Protein AF-A0A8H5GXQ6-F1 (afdb_monomer_lite)

InterPro domains:
  IPR019410 Lysine methyltransferase [PF10294] (91-171)
  IPR019410 Lysine methyltransferase [PTHR14614] (73-169)
  IPR029063 S-adenosyl-L-methionine-dependent methyltransferase superfamily [G3DSA:3.40.50.150] (66-178)
  IPR029063 S-adenosyl-L-methionine-dependent methyltransferase superfamily [SSF53335] (116-169)

Structure (mmCIF, N/CA/C/O backbone):
data_AF-A0A8H5GXQ6-F1
#
_entry.id   AF-A0A8H5GXQ6-F1
#
loop_
_atom_site.group_PDB
_atom_site.id
_atom_site.type_symbol
_atom_site.label_atom_id
_atom_site.label_alt_id
_atom_site.label_comp_id
_atom_site.label_asym_id
_atom_site.label_entity_id
_atom_site.label_seq_id
_atom_site.pdbx_PDB_ins_code
_atom_site.Cartn_x
_atom_site.Cartn_y
_atom_site.Cartn_z
_atom_site.occupancy
_atom_site.B_iso_or_equiv
_atom_site.auth_seq_id
_atom_site.auth_comp_id
_atom_site.auth_asym_id
_atom_site.auth_atom_id
_atom_site.pdbx_PDB_model_num
ATOM 1 N N . MET A 1 1 ? -5.959 -37.246 -0.905 1.00 31.34 1 MET A N 1
ATOM 2 C CA . MET A 1 1 ? -4.756 -37.151 -0.049 1.00 31.34 1 MET A CA 1
ATOM 3 C C . MET A 1 1 ? -5.018 -36.083 1.000 1.00 31.34 1 MET A C 1
ATOM 5 O O . MET A 1 1 ? -5.703 -35.120 0.690 1.00 31.34 1 MET A O 1
ATOM 9 N N . LEU A 1 2 ? -4.608 -36.344 2.239 1.00 25.36 2 LEU A N 1
ATOM 10 C CA . LEU A 1 2 ? -5.065 -35.686 3.468 1.00 25.36 2 LEU A CA 1
ATOM 11 C C . LEU A 1 2 ? -4.812 -34.169 3.516 1.00 25.36 2 LEU A C 1
ATOM 13 O O . LEU A 1 2 ? -3.706 -33.710 3.259 1.00 25.36 2 LEU A O 1
ATOM 17 N N . ASN A 1 3 ? -5.850 -33.433 3.920 1.00 24.78 3 ASN A N 1
ATOM 18 C CA . ASN A 1 3 ? -5.818 -32.018 4.275 1.00 24.78 3 ASN A CA 1
ATOM 19 C C . ASN A 1 3 ? -5.287 -31.899 5.717 1.00 24.78 3 ASN A C 1
ATOM 21 O O . ASN A 1 3 ? -5.980 -32.276 6.664 1.00 24.78 3 ASN A O 1
ATOM 25 N N . THR A 1 4 ? -4.058 -31.422 5.909 1.00 26.41 4 THR A N 1
ATOM 26 C CA . THR A 1 4 ? -3.521 -31.124 7.245 1.00 26.41 4 THR A CA 1
ATOM 27 C C . THR A 1 4 ? -3.904 -29.704 7.643 1.00 26.41 4 THR A C 1
ATOM 29 O O . THR A 1 4 ? -3.179 -28.753 7.362 1.00 26.41 4 THR A O 1
ATOM 32 N N . TYR A 1 5 ? -5.040 -29.562 8.324 1.00 29.48 5 TYR A N 1
ATOM 33 C CA . TYR A 1 5 ? -5.317 -28.373 9.125 1.00 29.48 5 TYR A CA 1
ATOM 34 C C . TYR A 1 5 ? -4.339 -28.350 10.303 1.00 29.48 5 TYR A C 1
ATOM 36 O O . TYR A 1 5 ? -4.354 -29.239 11.158 1.00 29.48 5 TYR A O 1
ATOM 44 N N . ALA A 1 6 ? -3.454 -27.355 10.330 1.00 34.50 6 ALA A N 1
ATOM 45 C CA . ALA A 1 6 ? -2.566 -27.127 11.458 1.00 34.50 6 ALA A CA 1
ATOM 46 C C . ALA A 1 6 ? -3.402 -26.811 12.710 1.00 34.50 6 ALA A C 1
ATOM 48 O O . ALA A 1 6 ? -4.236 -25.908 12.719 1.00 34.50 6 ALA A O 1
ATOM 49 N N . ASN A 1 7 ? -3.188 -27.597 13.764 1.00 31.22 7 ASN A N 1
ATOM 50 C CA . ASN A 1 7 ? -3.925 -27.522 15.017 1.00 31.22 7 ASN A CA 1
ATOM 51 C C . ASN A 1 7 ? -3.572 -26.211 15.770 1.00 31.22 7 ASN A C 1
ATOM 53 O O . ASN A 1 7 ? -2.404 -26.034 16.142 1.00 31.22 7 ASN A O 1
ATOM 57 N N . PRO A 1 8 ? -4.540 -25.308 16.037 1.00 36.06 8 PRO A N 1
ATOM 58 C CA . PRO A 1 8 ? -4.299 -23.973 16.609 1.00 36.06 8 PRO A CA 1
ATOM 59 C C . PRO A 1 8 ? -3.791 -23.978 18.066 1.00 36.06 8 PRO A C 1
ATOM 61 O O . PRO A 1 8 ? -3.513 -22.921 18.635 1.00 36.06 8 PRO A O 1
ATOM 64 N N . GLY A 1 9 ? -3.651 -25.158 18.681 1.00 30.34 9 GLY A N 1
ATOM 65 C CA . GLY A 1 9 ? -3.119 -25.347 20.032 1.00 30.34 9 GLY A CA 1
ATOM 66 C C . GLY A 1 9 ? -1.633 -25.713 20.123 1.00 30.34 9 GLY A C 1
ATOM 67 O O . GLY A 1 9 ? -1.132 -25.865 21.236 1.00 30.34 9 GLY A O 1
ATOM 68 N N . SER A 1 10 ? -0.911 -25.879 19.007 1.00 40.84 10 SER A N 1
ATOM 69 C CA . SER A 1 10 ? 0.498 -26.303 19.064 1.00 40.84 10 SER A CA 1
ATOM 70 C C . SER A 1 10 ? 1.415 -25.206 19.633 1.00 40.84 10 SER A C 1
ATOM 72 O O . SER A 1 10 ? 1.209 -24.015 19.382 1.00 40.84 10 SER A O 1
ATOM 74 N N . ALA A 1 11 ? 2.457 -25.598 20.377 1.00 37.41 11 ALA A N 1
ATOM 75 C CA . ALA A 1 11 ? 3.455 -24.685 20.953 1.00 37.41 11 ALA A CA 1
ATOM 76 C C . ALA A 1 11 ? 4.086 -23.743 19.902 1.00 37.41 11 ALA A C 1
ATOM 78 O O . ALA A 1 11 ? 4.370 -22.582 20.201 1.00 37.41 11 ALA A O 1
ATOM 79 N N . ASN A 1 12 ? 4.181 -24.200 18.649 1.00 36.03 12 ASN A N 1
ATOM 80 C CA . ASN A 1 12 ? 4.655 -23.419 17.504 1.00 36.03 12 ASN A CA 1
ATOM 81 C C . ASN A 1 12 ? 3.728 -22.240 17.159 1.00 36.03 12 ASN A C 1
ATOM 83 O O . ASN A 1 12 ? 4.205 -21.168 16.805 1.00 36.03 12 ASN A O 1
ATOM 87 N N . THR A 1 13 ? 2.413 -22.390 17.344 1.00 36.16 13 THR A N 1
ATOM 88 C CA . THR A 1 13 ? 1.420 -21.325 17.095 1.00 36.16 13 THR A CA 1
ATOM 89 C C . THR A 1 13 ? 1.512 -20.216 18.147 1.00 36.16 13 THR A C 1
ATOM 91 O O . THR A 1 13 ? 1.302 -19.043 17.849 1.00 36.16 13 THR A O 1
ATOM 94 N N . ARG A 1 14 ? 1.864 -20.564 19.393 1.00 32.81 14 ARG A N 1
ATOM 95 C CA . ARG A 1 14 ? 2.058 -19.590 20.481 1.00 32.81 14 ARG A CA 1
ATOM 96 C C . ARG A 1 14 ? 3.373 -18.824 20.338 1.00 32.81 14 ARG A C 1
ATOM 98 O O . ARG A 1 14 ? 3.378 -17.614 20.538 1.00 32.81 14 ARG A O 1
ATOM 105 N N . LEU A 1 15 ? 4.448 -19.505 19.936 1.00 33.00 15 LEU A N 1
ATOM 106 C CA . LEU A 1 15 ? 5.732 -18.881 19.596 1.00 33.00 15 LEU A CA 1
ATOM 107 C C . LEU A 1 15 ? 5.608 -17.957 18.380 1.00 33.00 15 LEU A C 1
ATOM 109 O O . LEU A 1 15 ? 6.065 -16.820 18.449 1.00 33.00 15 LEU A O 1
ATOM 113 N N . ALA A 1 16 ? 4.907 -18.389 17.327 1.00 35.50 16 ALA A N 1
ATOM 114 C CA . ALA A 1 16 ? 4.616 -17.554 16.164 1.00 35.50 16 ALA A CA 1
ATOM 115 C C . ALA A 1 16 ? 3.805 -16.303 16.542 1.00 35.50 16 ALA A C 1
ATOM 117 O O . ALA A 1 16 ? 4.152 -15.213 16.107 1.00 35.50 16 ALA A O 1
ATOM 118 N N . ARG A 1 17 ? 2.795 -16.423 17.419 1.00 33.38 17 ARG A N 1
ATOM 119 C CA . ARG A 1 17 ? 2.005 -15.280 17.923 1.00 33.38 17 ARG A CA 1
ATOM 120 C C . ARG A 1 17 ? 2.803 -14.322 18.816 1.00 33.38 17 ARG A C 1
ATOM 122 O O . ARG A 1 17 ? 2.596 -13.114 18.751 1.00 33.38 17 ARG A O 1
ATOM 129 N N . ALA A 1 18 ? 3.707 -14.833 19.651 1.00 36.59 18 ALA A N 1
ATOM 130 C CA . ALA A 1 18 ? 4.577 -13.995 20.477 1.00 36.59 18 ALA A CA 1
ATOM 131 C C . ALA A 1 18 ? 5.620 -13.248 19.624 1.00 36.59 18 ALA A C 1
ATOM 133 O O . ALA A 1 18 ? 5.825 -12.049 19.812 1.00 36.59 18 ALA A O 1
ATOM 134 N N . HIS A 1 19 ? 6.210 -13.928 18.634 1.00 36.72 19 HIS A N 1
ATOM 135 C CA . HIS A 1 19 ? 7.095 -13.310 17.643 1.00 36.72 19 HIS A CA 1
ATOM 136 C C . HIS A 1 19 ? 6.362 -12.283 16.780 1.00 36.72 19 HIS A C 1
ATOM 138 O O . HIS A 1 19 ? 6.873 -11.188 16.578 1.00 36.72 19 HIS A O 1
ATOM 144 N N . ALA A 1 20 ? 5.152 -12.605 16.328 1.00 39.12 20 ALA A N 1
ATOM 145 C CA . ALA A 1 20 ? 4.281 -11.716 15.576 1.00 39.12 20 ALA A CA 1
ATOM 146 C C . ALA A 1 20 ? 3.980 -10.413 16.313 1.00 39.12 20 ALA A C 1
ATOM 148 O O . ALA A 1 20 ? 4.132 -9.349 15.732 1.00 39.12 20 ALA A O 1
ATOM 149 N N . ARG A 1 21 ? 3.625 -10.468 17.604 1.00 48.44 21 ARG A N 1
ATOM 150 C CA . ARG A 1 21 ? 3.410 -9.257 18.415 1.00 48.44 21 ARG A CA 1
ATOM 151 C C . ARG A 1 21 ? 4.681 -8.417 18.554 1.00 48.44 21 ARG A C 1
ATOM 153 O O . ARG A 1 21 ? 4.612 -7.195 18.495 1.00 48.44 21 ARG A O 1
ATOM 160 N N . SER A 1 22 ? 5.842 -9.063 18.686 1.00 55.28 22 SER A N 1
ATOM 161 C CA . SER A 1 22 ? 7.134 -8.365 18.675 1.00 55.28 22 SER A CA 1
ATOM 162 C C . SER A 1 22 ? 7.501 -7.796 17.299 1.00 55.28 22 SER A C 1
ATOM 164 O O . SER A 1 22 ? 8.247 -6.822 17.244 1.00 55.28 22 SER A O 1
ATOM 166 N N . LEU A 1 23 ? 7.040 -8.410 16.208 1.00 52.91 23 LEU A N 1
ATOM 167 C CA . LEU A 1 23 ? 7.237 -7.946 14.834 1.00 52.91 23 LEU A CA 1
ATOM 168 C C . LEU A 1 23 ? 6.290 -6.789 14.508 1.00 52.91 23 LEU A C 1
ATOM 170 O O . LEU A 1 23 ? 6.756 -5.772 14.023 1.00 52.91 23 LEU A O 1
ATOM 174 N N . LEU A 1 24 ? 5.006 -6.883 14.859 1.00 58.47 24 LEU A N 1
ATOM 175 C CA . LEU A 1 24 ? 4.015 -5.808 14.729 1.00 58.47 24 LEU A CA 1
ATOM 176 C C . LEU A 1 24 ? 4.483 -4.526 15.423 1.00 58.47 24 LEU A C 1
ATOM 178 O O . LEU A 1 24 ? 4.446 -3.469 14.807 1.00 58.47 24 LEU A O 1
ATOM 182 N N . GLY A 1 25 ? 5.038 -4.625 16.637 1.00 57.84 25 GLY A N 1
ATOM 183 C CA . GLY A 1 25 ? 5.628 -3.472 17.329 1.00 57.84 25 GLY A CA 1
ATOM 184 C C . GLY A 1 25 ? 6.874 -2.873 16.656 1.00 57.84 25 GLY A C 1
ATOM 185 O O . GLY A 1 25 ? 7.289 -1.782 17.025 1.00 57.84 25 GLY A O 1
ATOM 186 N N . ARG A 1 26 ? 7.487 -3.568 15.687 1.00 64.56 26 ARG A N 1
ATOM 187 C CA . ARG A 1 26 ? 8.573 -3.037 14.839 1.00 64.56 26 ARG A CA 1
ATOM 188 C C . ARG A 1 26 ? 8.081 -2.552 13.476 1.00 64.56 26 ARG A C 1
ATOM 190 O O . ARG A 1 26 ? 8.764 -1.752 12.851 1.00 64.56 26 ARG A O 1
ATOM 197 N N . LEU A 1 27 ? 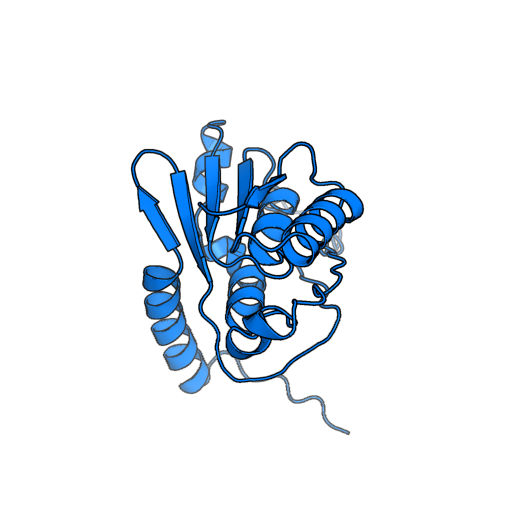6.950 -3.074 13.006 1.00 69.31 27 LEU A N 1
ATOM 198 C CA . LEU A 1 27 ? 6.363 -2.733 11.714 1.00 69.31 27 LEU A CA 1
ATOM 199 C C . LEU A 1 27 ? 5.404 -1.551 11.823 1.00 69.31 27 LEU A C 1
ATOM 201 O O . LEU A 1 27 ? 5.161 -0.916 10.811 1.00 69.31 27 LEU A O 1
ATOM 205 N N . VAL A 1 28 ? 4.847 -1.255 13.000 1.00 74.94 28 VAL A N 1
ATOM 206 C CA . VAL A 1 28 ? 3.834 -0.208 13.164 1.00 74.94 28 VAL A CA 1
ATOM 207 C C . VAL A 1 28 ? 4.181 0.713 14.325 1.00 74.94 28 VAL A C 1
ATOM 209 O O . VAL A 1 28 ? 4.417 0.265 15.444 1.00 74.94 28 VAL A O 1
ATOM 212 N N . GLU A 1 29 ? 4.172 2.013 14.053 1.00 79.50 29 GLU A N 1
ATOM 213 C CA . GLU A 1 29 ? 4.414 3.079 15.022 1.00 79.50 29 GLU A CA 1
ATOM 214 C C . GLU A 1 29 ? 3.277 4.107 14.949 1.00 79.50 29 GLU A C 1
ATOM 216 O O . GLU A 1 29 ? 2.879 4.517 13.863 1.00 79.50 29 GLU A O 1
ATOM 221 N N . TYR A 1 30 ? 2.756 4.552 16.094 1.00 73.56 30 TYR A N 1
ATOM 222 C CA . TYR A 1 30 ? 1.820 5.676 16.157 1.00 73.56 30 TYR A CA 1
ATOM 223 C C . TYR A 1 30 ? 2.547 6.916 16.679 1.00 73.56 30 TYR A C 1
ATOM 225 O O . TYR A 1 30 ? 3.033 6.921 17.811 1.00 73.56 30 TYR A O 1
ATOM 233 N N . GLN A 1 31 ? 2.607 7.970 15.867 1.00 70.12 31 GLN A N 1
ATOM 234 C CA . GLN A 1 31 ? 3.272 9.226 16.213 1.00 70.12 31 GLN A CA 1
ATOM 235 C C . GLN A 1 31 ? 2.457 10.402 15.660 1.00 70.12 31 GLN A C 1
ATOM 237 O O . GLN A 1 31 ? 2.007 10.361 14.523 1.00 70.12 31 GLN A O 1
ATOM 242 N N . GLU A 1 32 ? 2.246 11.452 16.465 1.00 68.94 32 GLU A N 1
ATOM 243 C CA . GLU A 1 32 ? 1.676 12.743 16.016 1.00 68.94 32 GLU A CA 1
ATOM 244 C C . GLU A 1 32 ? 0.361 12.648 15.201 1.00 68.94 32 GLU A C 1
ATOM 246 O O . GLU A 1 32 ? 0.100 13.428 14.280 1.00 68.94 32 GLU A O 1
ATOM 251 N N . GLY A 1 33 ? -0.510 11.695 15.550 1.00 68.56 33 GLY A N 1
ATOM 252 C CA . GLY A 1 33 ? -1.810 11.538 14.890 1.00 68.56 33 GLY A CA 1
ATOM 253 C C . GLY A 1 33 ? -1.737 10.879 13.510 1.00 68.56 33 GLY A C 1
ATOM 254 O O . GLY A 1 33 ? -2.554 11.195 12.637 1.00 68.56 33 GLY A O 1
ATOM 255 N N . TYR A 1 34 ? -0.748 10.013 13.285 1.00 70.19 34 TYR A N 1
ATOM 256 C CA . TYR A 1 34 ? -0.712 9.075 12.166 1.00 70.19 34 TYR A CA 1
ATOM 257 C C . TYR A 1 34 ? -0.076 7.737 12.572 1.00 70.19 34 TYR A C 1
ATOM 259 O O . TYR A 1 34 ? 0.769 7.665 13.466 1.00 70.19 34 TYR A O 1
ATOM 267 N N . PHE A 1 35 ? -0.481 6.677 11.875 1.00 80.31 35 PHE A N 1
ATOM 268 C CA . PHE A 1 35 ? 0.164 5.367 11.917 1.00 80.31 35 PHE A CA 1
ATOM 269 C C . PHE A 1 35 ? 1.228 5.300 10.825 1.00 80.31 35 PHE A C 1
ATOM 271 O O . PHE A 1 35 ? 0.927 5.534 9.656 1.00 80.31 35 PHE A O 1
ATOM 278 N N . ARG A 1 36 ? 2.464 4.968 11.189 1.00 82.62 36 ARG A N 1
ATOM 279 C CA . ARG A 1 36 ? 3.528 4.597 10.257 1.00 82.62 36 ARG A CA 1
ATOM 280 C C . ARG A 1 36 ? 3.626 3.089 10.192 1.00 82.62 36 ARG A C 1
ATOM 282 O O . ARG A 1 36 ? 3.715 2.439 11.229 1.00 82.62 36 ARG A O 1
ATOM 289 N N . ILE A 1 37 ? 3.641 2.557 8.982 1.00 83.12 37 ILE A N 1
ATOM 290 C CA . ILE A 1 37 ? 3.881 1.151 8.699 1.00 83.12 37 ILE A CA 1
ATOM 291 C C . ILE A 1 37 ? 5.226 1.053 7.984 1.00 83.12 37 ILE A C 1
ATOM 293 O O . ILE A 1 37 ? 5.412 1.659 6.933 1.00 83.12 37 ILE A O 1
ATOM 297 N N . PHE A 1 38 ? 6.156 0.293 8.547 1.00 78.31 38 PHE A N 1
ATOM 298 C CA . PHE A 1 38 ? 7.450 -0.019 7.961 1.00 78.31 38 PHE A CA 1
ATOM 299 C C . PHE A 1 38 ? 7.408 -1.433 7.407 1.00 78.31 38 PHE A C 1
ATOM 301 O O . PHE A 1 38 ? 7.229 -2.390 8.158 1.00 78.31 38 PHE A O 1
ATOM 308 N N . ILE A 1 39 ? 7.612 -1.579 6.105 1.00 76.50 39 ILE A N 1
ATOM 309 C CA . ILE A 1 39 ? 7.729 -2.881 5.462 1.00 76.50 39 ILE A CA 1
ATOM 310 C C . ILE A 1 39 ? 9.217 -3.175 5.246 1.00 76.50 39 ILE A C 1
ATOM 312 O O . ILE A 1 39 ? 9.942 -2.391 4.642 1.00 76.50 39 ILE A O 1
ATOM 316 N N . MET A 1 40 ? 9.699 -4.294 5.801 1.00 61.31 40 MET A N 1
ATOM 317 C CA . MET A 1 40 ? 11.086 -4.755 5.643 1.00 61.31 40 MET A CA 1
ATOM 318 C C . MET A 1 40 ? 11.151 -6.070 4.870 1.00 61.31 40 MET A C 1
ATOM 320 O O . MET A 1 40 ? 10.319 -6.963 5.074 1.00 61.31 40 MET A O 1
ATOM 324 N N . GLY A 1 41 ? 12.145 -6.170 3.985 1.00 53.69 41 GLY A N 1
ATOM 325 C CA . GLY A 1 41 ? 12.291 -7.256 3.025 1.00 53.69 41 GLY A CA 1
ATOM 326 C C . GLY A 1 41 ? 12.768 -8.501 3.735 1.00 53.69 41 GLY A C 1
ATOM 327 O O . GLY A 1 41 ? 13.860 -8.525 4.297 1.00 53.69 41 GLY A O 1
ATOM 328 N N . TRP A 1 42 ? 11.938 -9.539 3.726 1.00 45.09 42 TRP A N 1
ATOM 329 C CA . TRP A 1 42 ? 12.356 -10.878 4.115 1.00 45.09 42 TRP A CA 1
ATOM 330 C C . TRP A 1 42 ? 12.693 -11.651 2.839 1.00 45.09 42 TRP A C 1
ATOM 332 O O . TRP A 1 42 ? 11.839 -11.770 1.963 1.00 45.09 42 TRP A O 1
ATOM 342 N N . ASN A 1 43 ? 13.912 -12.189 2.74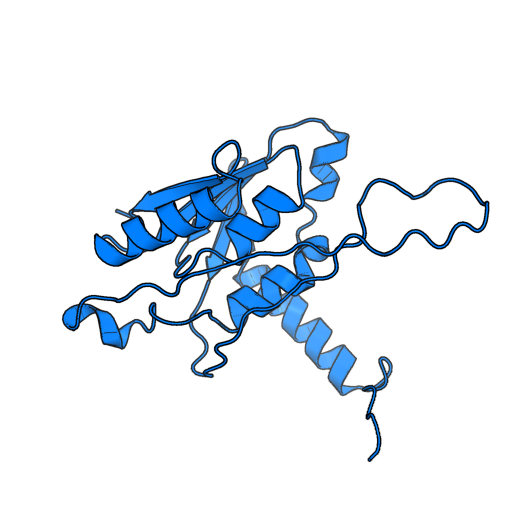0 1.00 40.88 43 ASN A N 1
ATOM 343 C CA . ASN A 1 43 ? 14.410 -12.949 1.581 1.00 40.88 43 ASN A CA 1
ATOM 344 C C . ASN A 1 43 ? 13.731 -14.329 1.448 1.00 40.88 43 ASN A C 1
ATOM 346 O O . ASN A 1 43 ? 14.365 -15.371 1.609 1.00 40.88 43 ASN A O 1
ATOM 350 N N . GLY A 1 44 ? 12.428 -14.350 1.178 1.00 36.00 44 GLY A N 1
ATOM 351 C CA . GLY A 1 44 ? 11.659 -15.547 0.856 1.00 36.00 44 GLY A CA 1
ATOM 352 C C . GLY A 1 44 ? 10.649 -15.222 -0.237 1.00 36.00 44 GLY A C 1
ATOM 353 O O . GLY A 1 44 ? 9.699 -14.486 0.009 1.00 36.00 44 GLY A O 1
ATOM 354 N N . GLN A 1 45 ? 10.868 -15.744 -1.446 1.00 31.92 45 GLN A N 1
ATOM 355 C CA . GLN A 1 45 ? 9.967 -15.545 -2.582 1.00 31.92 45 GLN A CA 1
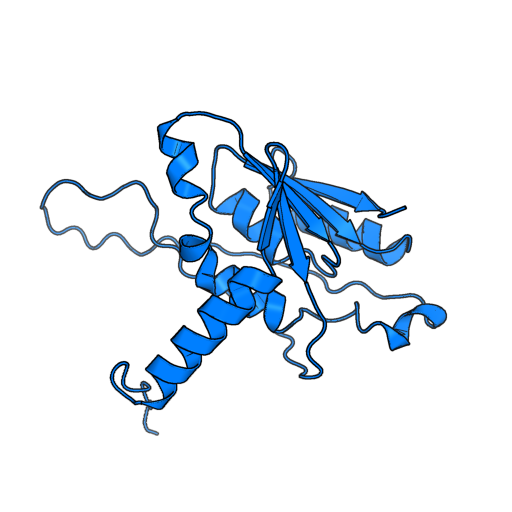ATOM 356 C C . GLN A 1 45 ? 8.621 -16.234 -2.345 1.00 31.92 45 GLN A C 1
ATOM 358 O O . GLN A 1 45 ? 8.587 -17.454 -2.194 1.00 31.92 45 GLN A O 1
ATOM 363 N N . ILE A 1 46 ? 7.517 -15.482 -2.405 1.00 37.69 46 ILE A N 1
ATOM 364 C CA . ILE A 1 46 ? 6.178 -16.023 -2.681 1.00 37.69 46 ILE A CA 1
ATOM 365 C C . ILE A 1 46 ? 5.415 -15.004 -3.533 1.00 37.69 46 ILE A C 1
ATOM 367 O O . ILE A 1 46 ? 4.863 -14.033 -3.020 1.00 37.69 46 ILE A O 1
ATOM 371 N N . GLY A 1 47 ? 5.363 -15.245 -4.843 1.00 35.56 47 GLY A N 1
ATOM 372 C CA . GLY A 1 47 ? 4.420 -14.585 -5.737 1.00 35.56 47 GLY A CA 1
ATOM 373 C C . GLY A 1 47 ? 3.149 -15.418 -5.860 1.00 35.56 47 GLY A C 1
ATOM 374 O O . GLY A 1 47 ? 3.224 -16.552 -6.316 1.00 35.56 47 GLY A O 1
ATOM 375 N N . THR A 1 48 ? 1.998 -14.854 -5.481 1.00 34.47 48 THR A N 1
ATOM 376 C CA . THR A 1 48 ? 0.669 -15.178 -6.035 1.00 34.47 48 THR A CA 1
ATOM 377 C C . THR A 1 48 ? -0.398 -14.218 -5.508 1.00 34.47 48 THR A C 1
ATOM 379 O O . THR A 1 48 ? -0.275 -13.642 -4.433 1.00 34.47 48 THR A O 1
ATOM 382 N N . ARG A 1 49 ? -1.471 -14.073 -6.293 1.00 41.09 49 ARG A N 1
ATOM 383 C CA . ARG A 1 49 ? -2.719 -13.371 -5.971 1.00 41.09 49 ARG A CA 1
ATOM 384 C C . ARG A 1 49 ? -3.394 -14.001 -4.744 1.00 41.09 49 ARG A C 1
ATOM 386 O O . ARG A 1 49 ? -3.944 -15.095 -4.858 1.00 41.09 49 ARG A O 1
ATOM 393 N N . THR A 1 50 ? -3.413 -13.291 -3.621 1.00 43.94 50 THR A N 1
ATOM 394 C CA . THR A 1 50 ? -4.037 -13.752 -2.370 1.00 43.94 50 THR A CA 1
ATOM 395 C C . THR A 1 50 ? -5.375 -13.041 -2.144 1.00 43.94 50 THR A C 1
ATOM 397 O O . THR A 1 50 ? -5.491 -11.830 -2.323 1.00 43.94 50 THR A O 1
ATOM 400 N N . ILE A 1 51 ? -6.415 -13.813 -1.819 1.00 47.38 51 ILE A N 1
ATOM 401 C CA . ILE A 1 51 ? -7.733 -13.314 -1.404 1.00 47.38 51 ILE A CA 1
ATOM 402 C C . ILE A 1 51 ? -7.762 -13.389 0.120 1.00 47.38 51 ILE A C 1
ATOM 404 O O . ILE A 1 51 ? -7.520 -14.463 0.669 1.00 47.38 51 ILE A O 1
ATOM 408 N N . TYR A 1 52 ? -8.071 -12.276 0.781 1.00 49.38 52 TYR A N 1
ATOM 409 C CA . TYR A 1 52 ? -8.003 -12.167 2.234 1.00 49.38 52 TYR A CA 1
ATOM 410 C C . TYR A 1 52 ? -9.418 -12.214 2.835 1.00 49.38 52 TYR A C 1
ATOM 412 O O . TYR A 1 52 ? -10.271 -11.410 2.443 1.00 49.38 52 TYR A O 1
ATOM 420 N N . PRO A 1 53 ? -9.723 -13.154 3.749 1.00 40.09 53 PRO A N 1
ATOM 421 C CA . PRO A 1 53 ? -10.943 -13.077 4.546 1.00 40.09 53 PRO A CA 1
ATOM 422 C C . PRO A 1 53 ? -10.873 -11.853 5.455 1.00 40.09 53 PRO A C 1
ATOM 424 O O . PRO A 1 53 ? -9.879 -11.664 6.147 1.00 40.09 53 PRO A O 1
ATOM 427 N N . VAL A 1 54 ? -11.930 -11.045 5.475 1.00 48.12 54 VAL A N 1
ATOM 428 C CA . VAL A 1 54 ? -12.123 -10.048 6.527 1.00 48.12 54 VAL A CA 1
ATOM 429 C C . VAL A 1 54 ? -13.485 -10.299 7.141 1.00 48.12 54 VAL A C 1
ATOM 431 O O . VAL A 1 54 ? -14.496 -10.343 6.443 1.00 48.12 54 VAL A O 1
ATOM 434 N N . ASP A 1 55 ? -13.504 -10.479 8.454 1.00 46.16 55 ASP A N 1
ATOM 435 C CA . ASP A 1 55 ? -14.746 -10.402 9.202 1.00 46.16 55 ASP A CA 1
ATOM 436 C C . ASP A 1 55 ? -15.134 -8.919 9.253 1.00 46.16 55 ASP A C 1
ATOM 438 O O . ASP A 1 55 ? -14.404 -8.099 9.810 1.00 46.16 55 ASP A O 1
ATOM 442 N N . SER A 1 56 ? -16.245 -8.550 8.611 1.00 41.34 56 SER A N 1
ATOM 443 C CA . SER A 1 56 ? -16.748 -7.174 8.632 1.00 41.34 56 SER A CA 1
ATOM 444 C C . SER A 1 56 ? -16.920 -6.693 10.088 1.00 41.34 56 SER A C 1
ATOM 446 O O . SER A 1 56 ? -17.617 -7.363 10.855 1.00 41.34 56 SER A O 1
ATOM 448 N N . PRO A 1 57 ? -16.348 -5.537 10.488 1.00 44.72 57 PRO A N 1
ATOM 449 C CA . PRO A 1 57 ? -16.428 -5.046 11.870 1.00 44.72 57 PRO A CA 1
ATOM 450 C C . PRO A 1 57 ? -17.842 -4.687 12.366 1.00 44.72 57 PRO A C 1
ATOM 452 O O . PRO A 1 57 ? -18.010 -4.352 13.536 1.00 44.72 57 PRO A O 1
ATOM 455 N N . SER A 1 58 ? -18.874 -4.750 11.519 1.00 44.06 58 SER A N 1
ATOM 456 C CA . SER A 1 58 ? -20.196 -4.184 11.814 1.00 44.06 58 SER A CA 1
ATOM 457 C C . SER A 1 58 ? -21.228 -5.136 12.437 1.00 44.06 58 SER A C 1
ATOM 459 O O . SER A 1 58 ? -22.233 -4.649 12.949 1.00 44.06 58 SER A O 1
ATOM 461 N N . ASP A 1 59 ? -21.008 -6.455 12.486 1.00 41.56 59 ASP A N 1
ATOM 462 C CA . ASP A 1 59 ? -22.087 -7.405 12.829 1.00 41.56 59 ASP A CA 1
ATOM 463 C C . ASP A 1 59 ? -21.863 -8.158 14.148 1.00 41.56 59 ASP A C 1
ATOM 465 O O . ASP A 1 59 ? -21.760 -9.386 14.196 1.00 41.56 59 ASP A O 1
ATOM 469 N N . LYS A 1 60 ? -21.835 -7.434 15.271 1.00 42.22 60 LYS A N 1
ATOM 470 C CA . LYS A 1 60 ? -21.922 -8.060 16.603 1.00 42.22 60 LYS A CA 1
ATOM 471 C C . LYS A 1 60 ? -23.068 -7.533 17.457 1.00 42.22 60 LYS A C 1
ATOM 473 O O . LYS A 1 60 ? -22.809 -7.128 18.577 1.00 42.22 60 LYS A O 1
ATOM 478 N N . VAL A 1 61 ? -24.324 -7.646 17.002 1.00 42.62 61 VAL A N 1
AT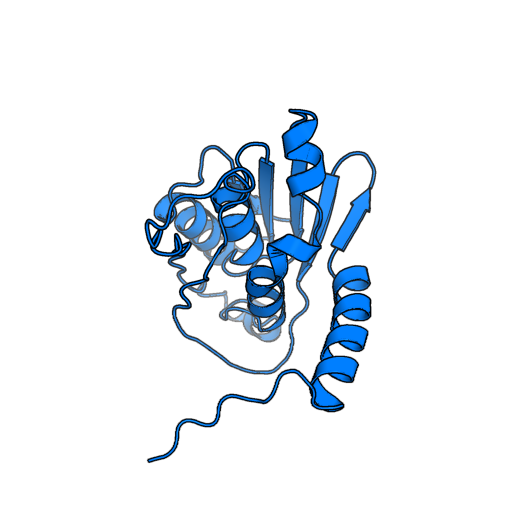OM 479 C CA . VAL A 1 61 ? -25.493 -7.867 17.889 1.00 42.62 61 VAL A CA 1
ATOM 480 C C . VAL A 1 61 ? -26.629 -8.618 17.150 1.00 42.62 61 VAL A C 1
ATOM 482 O O . VAL A 1 61 ? -27.126 -8.160 16.133 1.00 42.62 61 VAL A O 1
ATOM 485 N N . GLN A 1 62 ? -27.074 -9.723 17.775 1.00 38.31 62 GLN A N 1
ATOM 486 C CA . GLN A 1 62 ? -28.360 -10.456 17.666 1.00 38.31 62 GLN A CA 1
ATOM 487 C C . GLN A 1 62 ? -28.630 -11.477 16.534 1.00 38.31 62 GLN A C 1
ATOM 489 O O . GLN A 1 62 ? -29.233 -11.201 15.506 1.00 38.31 62 GLN A O 1
ATOM 494 N N . SER A 1 63 ? -28.341 -12.743 16.872 1.00 52.56 63 SER A N 1
ATOM 495 C CA . SER A 1 63 ? -29.262 -13.899 16.844 1.00 52.56 63 SER A CA 1
ATOM 496 C C . SER A 1 63 ? -30.427 -13.878 15.835 1.00 52.56 63 SER A C 1
ATOM 498 O O . SER A 1 63 ? -31.585 -13.705 16.208 1.00 52.56 63 SER A O 1
ATOM 500 N N . SER A 1 64 ? -30.144 -14.250 14.589 1.00 44.03 64 SER A N 1
ATOM 501 C CA . SER A 1 64 ? -30.911 -15.274 13.866 1.00 44.03 64 SER A CA 1
ATOM 502 C C . SER A 1 64 ? -30.021 -15.854 12.764 1.00 44.03 64 SER A C 1
ATOM 504 O O . SER A 1 64 ? -29.288 -15.135 12.093 1.00 44.03 64 SER A O 1
ATOM 506 N N . SER A 1 65 ? -30.003 -17.181 12.657 1.00 52.25 65 SER A N 1
ATOM 507 C CA . SER A 1 65 ? -29.116 -17.967 11.795 1.00 52.25 65 SER A CA 1
ATOM 508 C C . SER A 1 65 ? -29.393 -17.722 10.303 1.00 52.25 65 SER A C 1
ATOM 510 O O . SER A 1 65 ? -30.044 -18.530 9.642 1.00 52.25 65 SER A O 1
ATOM 512 N N . SER A 1 66 ? -28.867 -16.630 9.755 1.00 44.59 66 SER A N 1
ATOM 513 C CA . SER A 1 66 ? -28.494 -16.566 8.344 1.00 44.59 66 SER A CA 1
ATOM 514 C C . SER A 1 66 ? -26.979 -16.717 8.288 1.00 44.59 66 SER A C 1
ATOM 516 O O . SER A 1 66 ? -26.253 -15.993 8.967 1.00 44.59 66 SER A O 1
ATOM 518 N N . TYR A 1 67 ? -26.490 -17.725 7.569 1.00 43.81 67 TYR A N 1
ATOM 519 C CA . TYR A 1 67 ? -25.061 -17.878 7.328 1.00 43.81 67 TYR A CA 1
ATOM 520 C C . TYR A 1 67 ? -24.631 -16.727 6.417 1.00 43.81 67 TYR A C 1
ATOM 522 O O . TYR A 1 67 ? -24.667 -16.863 5.195 1.00 43.81 67 TYR A O 1
ATOM 530 N N . ALA A 1 68 ? -24.299 -15.575 7.003 1.00 52.25 68 ALA A N 1
ATOM 531 C CA . ALA A 1 68 ? -23.666 -14.489 6.279 1.00 52.25 68 ALA A CA 1
ATOM 532 C C . ALA A 1 68 ? -22.377 -15.059 5.682 1.00 52.25 68 ALA A C 1
ATOM 534 O O . ALA A 1 68 ? -21.486 -15.511 6.404 1.00 52.25 68 ALA A O 1
ATOM 535 N N . THR A 1 69 ? -22.319 -15.147 4.355 1.00 46.75 69 THR A N 1
ATOM 536 C CA . THR A 1 69 ? -21.094 -15.541 3.666 1.00 46.75 69 THR A CA 1
ATOM 537 C C . THR A 1 69 ? -20.020 -14.522 4.029 1.00 46.75 69 THR A C 1
ATOM 539 O O . THR A 1 69 ? -20.263 -13.337 3.792 1.00 46.75 69 THR A O 1
ATOM 542 N N . PRO A 1 70 ? -18.869 -14.940 4.586 1.00 56.12 70 PRO A N 1
ATOM 543 C CA . PRO A 1 70 ? -17.811 -14.008 4.944 1.00 56.12 70 PRO A CA 1
ATOM 544 C C . PRO A 1 70 ? -17.438 -13.150 3.733 1.00 56.12 70 PRO A C 1
ATOM 546 O O . PRO A 1 70 ? -17.242 -13.649 2.620 1.00 56.12 70 PRO A O 1
ATOM 549 N N . THR A 1 71 ? -17.404 -11.840 3.942 1.00 64.25 71 THR A N 1
ATOM 550 C CA . THR A 1 71 ? -17.074 -10.843 2.929 1.00 64.25 71 THR A CA 1
ATOM 551 C C . THR A 1 71 ? -15.561 -10.822 2.739 1.00 64.25 71 THR A C 1
ATOM 553 O O . THR A 1 71 ? -14.820 -10.190 3.479 1.00 64.25 71 THR A O 1
ATOM 556 N N . TYR A 1 72 ? -15.066 -11.539 1.733 1.00 74.62 72 TYR A N 1
ATOM 557 C CA . TYR A 1 72 ? -13.636 -11.553 1.423 1.00 74.62 72 TYR A CA 1
ATOM 558 C C . TYR A 1 72 ? -13.204 -10.242 0.754 1.00 74.62 72 TYR A C 1
ATOM 560 O O . TYR A 1 72 ? -13.745 -9.860 -0.292 1.00 74.62 72 TYR A O 1
ATOM 568 N N . LEU A 1 73 ? -12.174 -9.586 1.296 1.00 84.94 73 LEU A N 1
ATOM 569 C CA . LEU A 1 73 ? -11.512 -8.487 0.606 1.00 84.94 73 LEU A CA 1
ATOM 570 C C . LEU A 1 73 ? -10.604 -9.055 -0.481 1.00 84.94 73 LEU A C 1
ATOM 572 O O . LEU A 1 73 ? -9.645 -9.793 -0.250 1.00 84.94 73 LEU A O 1
ATOM 576 N N . LYS A 1 74 ? -10.919 -8.681 -1.716 1.00 88.06 74 LYS A N 1
ATOM 577 C CA . LYS A 1 74 ? -10.110 -9.018 -2.880 1.00 88.06 74 LYS A CA 1
ATOM 578 C C . LYS A 1 74 ? -9.249 -7.828 -3.265 1.00 88.06 74 LYS A C 1
ATOM 580 O O . LYS A 1 74 ? -9.786 -6.775 -3.614 1.00 88.06 74 LYS A O 1
ATOM 585 N N . VAL A 1 75 ? -7.938 -8.028 -3.282 1.00 89.12 75 VAL A N 1
ATOM 586 C CA . VAL A 1 75 ? -6.970 -7.067 -3.816 1.00 89.12 75 VAL A CA 1
ATOM 587 C C . VAL A 1 75 ? -6.284 -7.671 -5.040 1.00 89.12 75 VAL A C 1
ATOM 589 O O . VAL A 1 75 ? -6.029 -8.874 -5.105 1.00 89.12 75 VAL A O 1
ATOM 592 N N . THR A 1 76 ? -6.064 -6.858 -6.069 1.00 90.81 76 THR A N 1
ATOM 593 C CA . THR A 1 76 ? -5.334 -7.240 -7.286 1.00 90.81 76 THR A CA 1
ATOM 594 C C . THR A 1 76 ? -4.132 -6.327 -7.425 1.00 90.81 76 THR A C 1
ATOM 596 O O . THR A 1 76 ? -4.306 -5.118 -7.470 1.00 90.81 76 THR A O 1
ATOM 599 N N . LEU A 1 77 ? -2.928 -6.889 -7.479 1.00 90.19 77 LEU A N 1
ATOM 600 C CA . LEU A 1 77 ? -1.691 -6.116 -7.545 1.00 90.19 77 LEU A CA 1
ATOM 601 C C . LEU A 1 77 ? -0.880 -6.538 -8.757 1.00 90.19 77 LEU A C 1
ATOM 603 O O . LEU A 1 77 ? -0.806 -7.725 -9.082 1.00 90.19 77 LEU A O 1
ATOM 607 N N . ARG A 1 78 ? -0.238 -5.555 -9.375 1.00 88.81 78 ARG A N 1
ATOM 608 C CA . ARG A 1 78 ? 0.904 -5.736 -10.255 1.00 88.81 78 ARG A CA 1
ATOM 609 C C . ARG A 1 78 ? 2.169 -5.489 -9.441 1.00 88.81 78 ARG A C 1
ATOM 611 O O . ARG A 1 78 ? 2.255 -4.497 -8.719 1.00 88.81 78 ARG A O 1
ATOM 618 N N . THR A 1 79 ? 3.138 -6.387 -9.534 1.00 84.81 79 THR A N 1
ATOM 619 C CA . THR A 1 79 ? 4.472 -6.130 -8.992 1.00 84.81 79 THR A CA 1
ATOM 620 C C . THR A 1 79 ? 5.202 -5.153 -9.914 1.00 84.81 79 THR A C 1
ATOM 622 O O . THR A 1 79 ? 5.091 -5.285 -11.134 1.00 84.81 79 THR A O 1
ATOM 625 N N . PRO A 1 80 ? 5.888 -4.136 -9.373 1.00 74.12 80 PRO A N 1
ATOM 626 C CA . PRO A 1 80 ? 6.580 -3.162 -10.201 1.00 74.12 80 PRO A CA 1
ATOM 627 C C . PRO A 1 80 ? 7.795 -3.795 -10.880 1.00 74.12 80 PRO A C 1
ATOM 629 O O . PRO A 1 80 ? 8.576 -4.509 -10.248 1.00 74.12 80 PRO A O 1
ATOM 632 N N . ASP A 1 81 ? 7.987 -3.472 -12.156 1.00 69.62 81 ASP A N 1
ATOM 633 C CA . ASP A 1 81 ? 9.295 -3.611 -12.782 1.00 69.62 81 ASP A CA 1
ATOM 634 C C . ASP A 1 81 ? 10.186 -2.502 -12.224 1.00 69.62 81 ASP A C 1
ATOM 636 O O . ASP A 1 81 ? 9.862 -1.319 -12.318 1.00 69.62 81 ASP A O 1
ATOM 640 N N . THR A 1 82 ? 11.296 -2.878 -11.599 1.00 59.16 82 THR A N 1
ATOM 641 C CA . THR A 1 82 ? 12.248 -1.915 -11.035 1.00 59.16 82 THR A CA 1
ATOM 642 C C . THR A 1 82 ? 13.411 -1.720 -12.000 1.00 59.16 82 THR A C 1
ATOM 644 O O . THR A 1 82 ? 13.799 -2.648 -12.722 1.00 59.16 82 THR A O 1
ATOM 647 N N . LEU A 1 83 ? 13.985 -0.512 -12.044 1.00 59.53 83 LEU A N 1
ATOM 648 C CA . LEU A 1 83 ? 15.195 -0.277 -12.835 1.00 59.53 83 LEU A CA 1
ATOM 649 C C . LEU A 1 83 ? 16.315 -1.216 -12.365 1.00 59.53 83 LEU A C 1
ATOM 651 O O . LEU A 1 83 ? 16.460 -1.455 -11.170 1.00 59.53 83 LEU A O 1
ATOM 655 N N . ALA A 1 84 ? 17.151 -1.702 -13.290 1.00 56.53 84 ALA A N 1
ATOM 656 C CA . ALA A 1 84 ? 18.226 -2.659 -12.987 1.00 56.53 84 ALA A CA 1
ATOM 657 C C . ALA A 1 84 ? 19.165 -2.208 -11.851 1.00 56.53 84 ALA A C 1
ATOM 659 O O . ALA A 1 84 ? 19.685 -3.034 -11.105 1.00 56.53 84 ALA A O 1
ATOM 660 N N . ALA A 1 85 ? 19.340 -0.894 -11.681 1.00 57.56 85 ALA A N 1
ATOM 661 C CA . ALA A 1 85 ? 20.121 -0.304 -10.594 1.00 57.56 85 ALA A CA 1
ATOM 662 C C . ALA A 1 85 ? 19.518 -0.536 -9.190 1.00 57.56 85 ALA A C 1
ATOM 664 O O . ALA A 1 85 ? 20.249 -0.498 -8.205 1.00 57.56 85 ALA A O 1
ATOM 665 N N . ASN A 1 86 ? 18.214 -0.809 -9.108 1.00 56.81 86 ASN A N 1
ATOM 666 C CA . ASN A 1 86 ? 17.439 -0.966 -7.875 1.00 56.81 86 ASN A CA 1
ATOM 667 C C . ASN A 1 86 ? 17.084 -2.435 -7.577 1.00 56.81 86 ASN A C 1
ATOM 669 O O . ASN A 1 86 ? 16.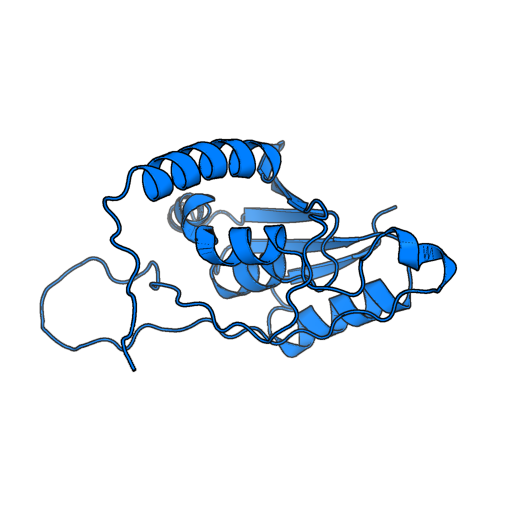405 -2.722 -6.593 1.00 56.81 86 ASN A O 1
ATOM 673 N N . TRP A 1 87 ? 17.559 -3.391 -8.386 1.00 56.72 87 TRP A N 1
ATOM 674 C CA . TRP A 1 87 ? 17.249 -4.819 -8.216 1.00 56.72 87 TRP A CA 1
ATOM 675 C C . TRP A 1 87 ? 17.749 -5.405 -6.892 1.00 56.72 87 TRP A C 1
ATOM 677 O O . TRP A 1 87 ? 17.142 -6.339 -6.370 1.00 56.72 87 TRP A O 1
ATOM 687 N N . SER A 1 88 ? 18.808 -4.835 -6.309 1.00 56.53 88 SER A N 1
ATOM 688 C CA . SER A 1 88 ? 19.303 -5.223 -4.980 1.00 56.53 88 SER A CA 1
ATOM 689 C C . SER A 1 88 ? 18.311 -4.930 -3.848 1.00 56.53 88 SER A C 1
ATOM 691 O O . SER A 1 88 ? 18.475 -5.465 -2.754 1.00 56.53 88 SER A O 1
ATOM 693 N N . LEU A 1 89 ? 17.286 -4.107 -4.099 1.00 58.94 89 LEU A N 1
ATOM 694 C CA . LEU A 1 89 ? 16.256 -3.746 -3.125 1.00 58.94 89 LEU A CA 1
ATOM 695 C C . LEU A 1 89 ? 15.048 -4.692 -3.151 1.00 58.94 89 LEU A C 1
ATOM 697 O O . LEU A 1 89 ? 14.173 -4.552 -2.306 1.00 58.94 89 LEU A O 1
ATOM 701 N N . HIS A 1 90 ? 14.980 -5.647 -4.091 1.00 58.78 90 HIS A N 1
ATOM 702 C CA . HIS A 1 90 ? 13.900 -6.643 -4.190 1.00 58.78 90 HIS A CA 1
ATOM 703 C C . HIS A 1 90 ? 12.470 -6.060 -4.172 1.00 58.78 90 HIS A C 1
ATOM 705 O O . HIS A 1 90 ? 11.516 -6.728 -3.771 1.00 58.78 90 HIS A O 1
ATOM 711 N N . ALA A 1 91 ? 12.281 -4.822 -4.634 1.00 56.78 91 ALA A N 1
ATOM 712 C CA . ALA A 1 91 ? 10.963 -4.183 -4.668 1.00 56.78 91 ALA A CA 1
ATOM 713 C C . ALA A 1 91 ? 10.035 -4.730 -5.776 1.00 56.78 91 ALA A C 1
ATOM 715 O O . ALA A 1 91 ? 8.899 -4.289 -5.895 1.00 56.78 91 ALA A O 1
ATOM 716 N N . SER A 1 92 ? 10.489 -5.710 -6.564 1.00 57.59 92 SER A N 1
ATOM 717 C CA . SER A 1 92 ? 9.730 -6.365 -7.639 1.00 57.59 92 SER A CA 1
ATOM 718 C C . SER A 1 92 ? 8.841 -7.530 -7.177 1.00 57.59 92 SER A C 1
ATOM 720 O O . SER A 1 92 ? 8.316 -8.255 -8.016 1.00 57.59 92 SER A O 1
ATOM 722 N N . ASP A 1 93 ? 8.676 -7.735 -5.869 1.00 70.31 93 ASP A N 1
ATOM 723 C CA . ASP A 1 93 ? 7.887 -8.825 -5.281 1.00 70.31 93 ASP A CA 1
ATOM 724 C C . ASP A 1 93 ? 6.928 -8.302 -4.199 1.00 70.31 93 ASP A C 1
ATOM 726 O O . ASP A 1 93 ? 7.102 -7.211 -3.655 1.00 70.31 93 ASP A O 1
ATOM 730 N N . ILE A 1 94 ? 5.916 -9.100 -3.842 1.00 78.69 94 ILE A N 1
ATOM 731 C CA . ILE A 1 94 ? 5.099 -8.852 -2.644 1.00 78.69 94 ILE A CA 1
ATOM 732 C C . ILE A 1 94 ? 5.815 -9.465 -1.443 1.00 78.69 94 ILE A C 1
ATOM 734 O O . ILE A 1 94 ? 5.987 -10.682 -1.361 1.00 78.69 94 ILE A O 1
ATOM 738 N N . TRP A 1 95 ? 6.202 -8.632 -0.482 1.00 79.50 95 TRP A N 1
ATOM 739 C CA . TRP A 1 95 ? 7.021 -9.081 0.638 1.00 79.50 95 TRP A CA 1
ATOM 740 C C . TRP A 1 95 ? 6.206 -9.930 1.621 1.00 79.50 95 TRP A C 1
ATOM 742 O O . TRP A 1 95 ? 5.025 -9.677 1.869 1.00 79.50 95 TRP A O 1
ATOM 752 N N . ALA A 1 96 ? 6.835 -10.947 2.219 1.00 80.12 96 ALA A N 1
ATOM 753 C CA . ALA A 1 96 ? 6.166 -11.822 3.188 1.00 80.12 96 ALA A CA 1
ATOM 754 C C . ALA A 1 96 ? 5.636 -11.045 4.410 1.00 80.12 96 ALA A C 1
ATOM 756 O O . ALA A 1 96 ? 4.587 -11.383 4.951 1.00 80.12 96 ALA A O 1
ATOM 757 N N . SER A 1 97 ? 6.325 -9.972 4.808 1.00 79.12 97 SER A N 1
ATOM 758 C CA . SER A 1 97 ? 5.883 -9.041 5.853 1.00 79.12 97 SER A CA 1
ATOM 759 C C . SER A 1 97 ? 4.618 -8.275 5.455 1.00 79.12 97 SER A C 1
ATOM 761 O O . SER A 1 97 ? 3.725 -8.118 6.285 1.00 79.12 97 SER A O 1
ATOM 763 N N . SER A 1 98 ? 4.485 -7.880 4.185 1.00 86.81 98 SER A N 1
ATOM 764 C CA . SER A 1 98 ? 3.262 -7.271 3.652 1.00 86.81 98 SER A CA 1
ATOM 765 C C . SER A 1 98 ? 2.076 -8.233 3.691 1.00 86.81 98 SER A C 1
ATOM 767 O O . SER A 1 98 ? 0.982 -7.836 4.083 1.00 86.81 98 SER A O 1
ATOM 769 N N . GLN A 1 99 ? 2.286 -9.501 3.316 1.00 87.00 99 GLN A N 1
ATOM 770 C CA . GLN A 1 99 ? 1.241 -10.531 3.394 1.00 87.00 99 GLN A CA 1
ATOM 771 C C . GLN A 1 99 ? 0.837 -10.787 4.845 1.00 87.00 99 GLN A C 1
ATOM 773 O O . GLN A 1 99 ? -0.348 -10.770 5.162 1.00 87.00 99 GLN A O 1
ATOM 778 N N . TYR A 1 100 ? 1.828 -10.934 5.729 1.00 85.19 100 TYR A N 1
ATOM 779 C CA . TYR A 1 100 ? 1.598 -11.112 7.156 1.00 85.19 100 TYR A CA 1
ATOM 780 C C . TYR A 1 100 ? 0.755 -9.973 7.736 1.00 85.19 100 TYR A C 1
ATOM 782 O O . TYR A 1 100 ? -0.221 -10.225 8.433 1.00 85.19 100 TYR A O 1
ATOM 790 N N . LEU A 1 101 ? 1.094 -8.722 7.422 1.00 87.31 101 LEU A N 1
ATOM 791 C CA . LEU A 1 101 ? 0.345 -7.566 7.902 1.00 87.31 101 LEU A CA 1
ATOM 792 C C . LEU A 1 101 ? -1.086 -7.533 7.346 1.00 87.31 101 LEU A C 1
ATOM 794 O O . LEU A 1 101 ? -2.019 -7.280 8.101 1.00 87.31 101 LEU A O 1
ATOM 798 N N . ALA A 1 102 ? -1.269 -7.841 6.058 1.00 90.00 102 ALA A N 1
ATOM 799 C CA . ALA A 1 102 ? -2.588 -7.919 5.430 1.00 90.00 102 ALA A CA 1
ATOM 800 C C . ALA A 1 102 ? -3.493 -8.996 6.058 1.00 90.00 102 ALA A C 1
ATOM 802 O O . ALA A 1 102 ? -4.699 -8.783 6.166 1.00 90.00 102 ALA A O 1
ATOM 803 N N . ASP A 1 103 ? -2.916 -10.109 6.520 1.00 86.25 103 ASP A N 1
ATOM 804 C CA . ASP A 1 103 ? -3.628 -11.166 7.253 1.00 86.25 103 ASP A CA 1
ATOM 805 C C . ASP A 1 103 ? -3.994 -10.774 8.701 1.00 86.25 103 ASP A C 1
ATOM 807 O O . ASP A 1 103 ? -4.750 -11.492 9.352 1.00 86.25 103 ASP A O 1
ATOM 811 N N . HIS A 1 104 ? -3.428 -9.684 9.234 1.00 87.50 104 HIS A N 1
ATOM 812 C CA . HIS A 1 104 ? -3.507 -9.317 10.656 1.00 87.50 104 HIS A CA 1
ATOM 813 C C . HIS A 1 104 ? -3.897 -7.841 10.862 1.00 87.50 104 HIS A C 1
ATOM 815 O O . HIS A 1 104 ? -3.482 -7.217 11.843 1.00 87.50 104 HIS A O 1
ATOM 821 N N . LEU A 1 105 ? -4.677 -7.256 9.941 1.00 88.12 105 LEU A N 1
ATOM 822 C CA . LEU A 1 105 ? -5.117 -5.855 10.037 1.00 88.12 105 LEU A CA 1
ATOM 823 C C . LEU A 1 105 ? -5.935 -5.567 11.302 1.00 88.12 105 LEU A C 1
ATOM 825 O O . LEU A 1 105 ? -5.809 -4.491 11.884 1.00 88.12 105 LEU A O 1
ATOM 829 N N . ASP A 1 106 ? -6.710 -6.546 11.767 1.00 86.12 106 ASP A N 1
ATOM 830 C CA . ASP A 1 106 ? -7.483 -6.491 13.011 1.00 86.12 106 ASP A CA 1
ATOM 831 C C . ASP A 1 106 ? -6.606 -6.223 14.245 1.00 86.12 106 ASP A C 1
ATOM 833 O O . ASP A 1 106 ? -7.067 -5.688 15.249 1.00 86.12 106 ASP A O 1
ATOM 837 N N . GLN A 1 107 ? -5.313 -6.543 14.167 1.00 86.81 107 GLN A N 1
ATOM 838 C CA . GLN A 1 107 ? -4.367 -6.371 15.271 1.00 86.81 107 GLN A CA 1
ATOM 839 C C . GLN A 1 107 ? -3.744 -4.975 15.315 1.00 86.81 107 GLN A C 1
ATOM 841 O O . GLN A 1 107 ? -2.997 -4.676 16.248 1.00 86.81 107 GLN A O 1
ATOM 846 N N . LEU A 1 108 ? -4.050 -4.119 14.336 1.00 83.19 108 LEU A N 1
ATOM 847 C CA . LEU A 1 108 ? -3.567 -2.739 14.276 1.00 83.19 108 LEU A CA 1
ATOM 848 C C . LEU A 1 108 ? -4.384 -1.777 15.141 1.00 83.19 108 LEU A C 1
ATOM 850 O O . LEU A 1 108 ? -3.923 -0.672 15.415 1.00 83.19 108 LEU A O 1
ATOM 854 N N . GLY A 1 109 ? -5.581 -2.187 15.572 1.00 83.94 109 GLY A N 1
ATOM 855 C CA . GLY A 1 109 ? -6.465 -1.363 16.397 1.00 83.94 109 GLY A CA 1
ATOM 856 C C . GLY A 1 109 ? -7.063 -0.160 15.661 1.00 83.94 109 GLY A C 1
ATOM 857 O O . GLY A 1 109 ? -7.476 0.801 16.308 1.00 83.94 109 GLY A O 1
ATOM 858 N N . LEU A 1 110 ? -7.088 -0.170 14.322 1.00 83.38 110 LEU A N 1
ATOM 859 C CA . LEU A 1 110 ? -7.648 0.927 13.517 1.00 83.38 110 LEU A CA 1
ATOM 860 C C . LEU A 1 110 ? -9.174 1.052 13.677 1.00 83.38 110 LEU A C 1
ATOM 862 O O . LEU A 1 110 ? -9.719 2.151 13.600 1.00 83.38 110 LEU A O 1
ATOM 866 N N . ASP A 1 111 ? -9.842 -0.058 13.982 1.00 83.06 111 ASP A N 1
ATOM 867 C CA . ASP A 1 111 ? -11.267 -0.151 14.315 1.00 83.06 111 ASP A CA 1
ATOM 868 C C . ASP A 1 111 ? -11.648 0.693 15.540 1.00 83.06 111 ASP A C 1
ATOM 870 O O . ASP A 1 111 ? -12.745 1.249 15.607 1.00 83.06 111 ASP A O 1
ATOM 874 N N . THR A 1 112 ? -10.727 0.872 16.490 1.00 81.81 112 THR A N 1
ATOM 875 C CA . THR A 1 112 ? -10.984 1.691 17.686 1.00 81.81 112 THR A CA 1
ATOM 876 C C . THR A 1 112 ? -11.267 3.162 17.358 1.00 81.81 112 THR A C 1
ATOM 878 O O . THR A 1 112 ? -11.959 3.836 18.122 1.00 81.81 112 THR A O 1
ATOM 881 N N . PHE A 1 113 ? -10.801 3.643 16.201 1.00 77.50 113 PHE A N 1
ATOM 882 C CA . PHE A 1 113 ? -11.027 5.006 15.720 1.00 77.50 113 PHE A CA 1
ATOM 883 C C . PHE A 1 113 ? -12.277 5.128 14.839 1.00 77.50 113 PHE A C 1
ATOM 885 O O . PHE A 1 113 ? -12.781 6.233 14.645 1.00 77.50 113 PHE A O 1
ATOM 892 N N . GLU A 1 114 ? -12.820 4.021 14.314 1.00 72.12 114 GLU A N 1
ATOM 893 C CA . GLU A 1 114 ? -14.113 4.061 13.610 1.00 72.12 114 GLU A CA 1
ATOM 894 C C . GLU A 1 114 ? -15.228 4.501 14.562 1.00 72.12 114 GLU A C 1
ATOM 896 O O . GLU A 1 114 ? -16.075 5.317 14.199 1.00 72.12 114 GLU A O 1
ATOM 901 N N . ALA A 1 115 ? -15.171 4.055 15.820 1.00 73.44 115 ALA A N 1
ATOM 902 C CA . ALA A 1 115 ? -16.130 4.437 16.853 1.00 73.44 115 ALA A CA 1
ATOM 903 C C . ALA A 1 115 ? -16.087 5.934 17.217 1.00 73.44 115 ALA A C 1
ATOM 905 O O . ALA A 1 115 ? -17.094 6.480 17.672 1.00 73.44 115 ALA A O 1
ATOM 906 N N . THR A 1 116 ? -14.947 6.606 17.026 1.00 77.12 116 THR A N 1
ATOM 907 C CA . THR A 1 116 ? -14.795 8.041 17.319 1.00 77.12 116 THR A CA 1
ATOM 908 C C . THR A 1 116 ? -15.132 8.928 16.120 1.00 77.12 116 THR A C 1
ATOM 910 O O . THR A 1 116 ? -15.193 10.148 16.266 1.00 77.12 116 THR A O 1
ATOM 913 N N . ASN A 1 117 ? -15.387 8.333 14.944 1.00 77.00 117 ASN A N 1
ATOM 914 C CA . ASN A 1 117 ? -15.580 9.023 13.664 1.00 77.00 117 ASN A CA 1
ATOM 915 C C . ASN A 1 117 ? -14.407 9.958 13.292 1.00 77.00 117 ASN A C 1
ATOM 917 O O . ASN A 1 117 ? -14.545 10.861 12.463 1.00 77.00 117 ASN A O 1
ATOM 921 N N . GLU A 1 118 ? -13.243 9.758 13.916 1.00 81.19 118 GLU A N 1
ATOM 922 C CA . GLU A 1 118 ? -12.027 10.490 13.597 1.00 81.19 118 GLU A CA 1
ATOM 923 C C . GLU A 1 118 ? -11.354 9.854 12.385 1.00 81.19 118 GLU A C 1
ATOM 925 O O . GLU A 1 118 ? -11.293 8.630 12.239 1.00 81.19 118 GLU A O 1
ATOM 930 N N . LYS A 1 119 ? -10.835 10.702 11.495 1.00 87.88 119 LYS A N 1
ATOM 931 C CA . LYS A 1 119 ? -10.141 10.236 10.300 1.00 87.88 119 LYS A CA 1
ATOM 932 C C . LYS A 1 119 ? -8.713 9.824 10.651 1.00 87.88 119 LYS A C 1
ATOM 934 O O . LYS A 1 119 ? -7.893 10.669 11.009 1.00 87.88 119 LYS A O 1
ATOM 939 N N . VAL A 1 120 ? -8.395 8.547 10.479 1.00 90.94 120 VAL A N 1
ATOM 940 C CA . VAL A 1 120 ? -7.062 8.001 10.740 1.00 90.94 120 VAL A CA 1
ATOM 941 C C . VAL A 1 120 ? -6.161 8.214 9.532 1.00 90.94 120 VAL A C 1
ATOM 943 O O . VAL A 1 120 ? -6.512 7.882 8.402 1.00 90.94 120 VAL A O 1
ATOM 946 N N . ARG A 1 121 ? -4.965 8.757 9.757 1.00 93.44 121 ARG A N 1
ATOM 947 C CA . ARG A 1 121 ? -3.946 8.893 8.711 1.00 93.44 121 ARG A CA 1
ATOM 948 C C . ARG A 1 121 ? -2.946 7.753 8.825 1.00 93.44 121 ARG A C 1
ATOM 950 O O . ARG A 1 121 ? -2.422 7.508 9.909 1.00 93.44 121 ARG A O 1
ATOM 957 N N . VAL A 1 122 ? -2.679 7.082 7.712 1.00 93.69 122 VAL A N 1
ATOM 958 C CA . VAL A 1 122 ? -1.737 5.962 7.632 1.00 93.69 122 VAL A CA 1
ATOM 959 C C . VAL A 1 122 ? -0.679 6.292 6.588 1.00 93.69 122 VAL A C 1
ATOM 961 O O . VAL A 1 122 ? -1.009 6.715 5.483 1.00 93.69 122 VAL A O 1
ATOM 964 N N . LEU A 1 123 ? 0.585 6.103 6.938 1.00 94.69 123 LEU A N 1
ATOM 965 C CA . LEU A 1 123 ? 1.728 6.208 6.042 1.00 94.69 123 LEU A CA 1
ATOM 966 C C . LEU A 1 123 ? 2.411 4.844 5.974 1.00 94.69 123 LEU A C 1
ATOM 968 O O . LEU A 1 123 ? 2.926 4.367 6.980 1.00 94.69 123 LEU A O 1
ATOM 972 N N . GLU A 1 124 ? 2.433 4.230 4.799 1.00 93.69 124 GLU A N 1
ATOM 973 C CA . GLU A 1 124 ? 3.201 3.015 4.532 1.00 93.69 124 GLU A CA 1
ATOM 974 C C . GLU A 1 124 ? 4.521 3.379 3.846 1.00 93.69 124 GLU A C 1
ATOM 976 O O . GLU A 1 124 ? 4.521 4.038 2.807 1.00 93.69 124 GLU A O 1
ATOM 981 N N . LEU A 1 125 ? 5.634 2.942 4.432 1.00 90.50 125 LEU A N 1
ATOM 982 C CA . LEU A 1 125 ? 6.993 3.133 3.934 1.00 90.50 125 LEU A CA 1
ATOM 983 C C . LEU A 1 125 ? 7.557 1.800 3.431 1.00 90.50 125 LEU A C 1
ATOM 985 O O . LEU A 1 125 ? 7.520 0.798 4.152 1.00 90.50 125 LEU A O 1
ATOM 989 N N . GLY A 1 126 ? 8.113 1.812 2.217 1.00 89.38 126 GLY A N 1
ATOM 990 C CA . GLY A 1 126 ? 8.580 0.600 1.536 1.00 89.38 126 GLY A CA 1
ATOM 991 C C . GLY A 1 126 ? 7.416 -0.221 0.984 1.00 89.38 126 GLY A C 1
ATOM 992 O O . GLY A 1 126 ? 7.367 -1.436 1.164 1.00 89.38 126 GLY A O 1
ATOM 993 N N . ALA A 1 127 ? 6.432 0.456 0.387 1.00 90.50 127 ALA A N 1
ATOM 994 C CA . ALA A 1 127 ? 5.159 -0.149 0.014 1.00 90.50 127 ALA A CA 1
ATOM 995 C C . ALA A 1 127 ? 5.272 -1.219 -1.090 1.00 90.50 127 ALA A C 1
ATOM 997 O O . ALA A 1 127 ? 4.424 -2.109 -1.170 1.00 90.50 127 ALA A O 1
ATOM 998 N N . ALA A 1 128 ? 6.290 -1.149 -1.948 1.00 89.00 128 ALA A N 1
ATOM 999 C CA . ALA A 1 128 ? 6.476 -1.964 -3.143 1.00 89.00 128 ALA A CA 1
ATOM 1000 C C . ALA A 1 128 ? 5.201 -2.014 -4.007 1.00 89.00 128 ALA A C 1
ATOM 1002 O O . ALA A 1 128 ? 4.886 -1.068 -4.725 1.00 89.00 128 ALA A O 1
ATOM 1003 N N . ALA A 1 129 ? 4.433 -3.104 -3.925 1.00 91.25 129 ALA A N 1
ATOM 1004 C CA . ALA A 1 129 ? 3.153 -3.246 -4.621 1.00 91.25 129 ALA A CA 1
ATOM 1005 C C . ALA A 1 129 ? 1.962 -2.566 -3.902 1.00 91.25 129 ALA A C 1
ATOM 1007 O O . ALA A 1 129 ? 0.914 -2.383 -4.521 1.00 91.25 129 ALA A O 1
ATOM 1008 N N . GLY A 1 130 ? 2.099 -2.200 -2.625 1.00 93.06 130 GLY A N 1
ATOM 1009 C CA . GLY A 1 130 ? 1.108 -1.468 -1.824 1.00 93.06 130 GLY A CA 1
ATOM 1010 C C . GLY A 1 130 ? 0.085 -2.335 -1.092 1.00 93.06 130 GLY A C 1
ATOM 1011 O O . GLY A 1 130 ? -0.993 -1.846 -0.756 1.00 93.06 130 GLY A O 1
ATOM 1012 N N . LEU A 1 131 ? 0.368 -3.629 -0.890 1.00 94.12 131 LEU A N 1
ATOM 1013 C CA . LEU A 1 131 ? -0.610 -4.584 -0.356 1.00 94.12 131 LEU A CA 1
ATOM 1014 C C . LEU A 1 131 ? -1.244 -4.132 0.983 1.00 94.12 131 LEU A C 1
ATOM 1016 O O . LEU A 1 131 ? -2.473 -4.053 1.031 1.00 94.12 131 LEU A O 1
ATOM 1020 N N . PRO A 1 132 ? -0.481 -3.826 2.048 1.00 94.38 132 PRO A N 1
ATOM 1021 C CA . PRO A 1 132 ? -1.039 -3.432 3.339 1.00 94.38 132 PRO A CA 1
ATOM 1022 C C . PRO A 1 132 ? -1.865 -2.151 3.266 1.00 94.38 132 PRO A C 1
ATOM 1024 O O . PRO A 1 132 ? -3.010 -2.147 3.714 1.00 94.38 132 PRO A O 1
ATOM 1027 N N . GLY A 1 133 ? -1.333 -1.080 2.674 1.00 95.56 133 GLY A N 1
ATOM 1028 C CA . GLY A 1 133 ? -2.029 0.197 2.588 1.00 95.56 133 GLY A CA 1
ATOM 1029 C C . GLY A 1 133 ? -3.321 0.116 1.778 1.00 95.56 133 GLY A C 1
ATOM 1030 O O . GLY A 1 133 ? -4.349 0.640 2.209 1.00 95.56 133 GLY A O 1
ATOM 1031 N N . ILE A 1 134 ? -3.317 -0.617 0.658 1.00 96.75 134 ILE A N 1
ATOM 1032 C CA . ILE A 1 134 ? -4.531 -0.859 -0.135 1.00 96.75 134 ILE A CA 1
ATOM 1033 C C . ILE A 1 134 ? -5.536 -1.693 0.666 1.00 96.75 134 ILE A C 1
ATOM 1035 O O . ILE A 1 134 ? -6.720 -1.368 0.673 1.00 96.75 134 ILE A O 1
ATOM 1039 N N . MET A 1 135 ? -5.092 -2.741 1.364 1.00 94.94 135 MET A N 1
ATOM 1040 C CA . MET A 1 135 ? -5.969 -3.555 2.209 1.00 94.94 135 MET A CA 1
ATOM 1041 C C . MET A 1 135 ? -6.606 -2.732 3.336 1.00 94.94 135 MET A C 1
ATOM 1043 O O . MET A 1 135 ? -7.817 -2.816 3.528 1.00 94.94 135 MET A O 1
ATOM 1047 N N . ILE A 1 136 ? -5.833 -1.879 4.016 1.00 94.38 136 ILE A N 1
ATOM 1048 C CA . ILE A 1 136 ? -6.334 -0.951 5.043 1.00 94.38 136 ILE A CA 1
ATOM 1049 C C . ILE A 1 136 ? -7.390 -0.017 4.448 1.00 94.38 136 ILE A C 1
ATOM 1051 O O . ILE A 1 136 ? -8.480 0.109 4.999 1.00 94.38 136 ILE A O 1
ATOM 1055 N N . ALA A 1 137 ? -7.109 0.582 3.290 1.00 95.69 137 ALA A N 1
ATOM 1056 C CA . ALA A 1 137 ? -8.039 1.482 2.616 1.00 95.69 137 ALA A CA 1
ATOM 1057 C C . ALA A 1 137 ? -9.343 0.805 2.155 1.00 95.69 137 ALA A C 1
ATOM 1059 O O . ALA A 1 137 ? -10.345 1.494 1.968 1.00 95.69 137 ALA A O 1
ATOM 1060 N N . LYS A 1 138 ? -9.338 -0.523 1.960 1.00 94.25 138 LYS A N 1
ATOM 1061 C CA . LYS A 1 138 ? -10.545 -1.317 1.670 1.00 94.25 138 LYS A CA 1
ATOM 1062 C C . LYS A 1 138 ? -11.291 -1.762 2.923 1.00 94.25 138 LYS A C 1
ATOM 1064 O O . LYS A 1 138 ? -12.506 -1.917 2.858 1.00 94.25 138 LYS A O 1
ATOM 1069 N N . ALA A 1 139 ? -10.569 -2.042 4.005 1.00 92.12 139 ALA A N 1
ATOM 1070 C CA . ALA A 1 139 ? -11.131 -2.594 5.232 1.00 92.12 139 ALA A CA 1
ATOM 1071 C C . ALA A 1 139 ? -11.790 -1.527 6.113 1.00 92.12 139 ALA A C 1
ATOM 1073 O O . ALA A 1 139 ? -12.779 -1.829 6.773 1.00 92.12 139 ALA A O 1
ATOM 1074 N N . TYR A 1 140 ? -11.264 -0.300 6.097 1.00 91.00 140 TYR A N 1
ATOM 1075 C CA . TYR A 1 140 ? -11.682 0.772 6.997 1.00 91.00 140 TYR A CA 1
ATOM 1076 C C . TYR A 1 140 ? -12.218 1.970 6.221 1.00 91.00 140 TYR A C 1
ATOM 1078 O O . TYR A 1 140 ? -11.643 2.405 5.221 1.00 91.00 140 TYR A O 1
ATOM 1086 N N . SER A 1 141 ? -13.327 2.527 6.696 1.00 90.62 141 SER A N 1
ATOM 1087 C CA . SER A 1 141 ? -14.026 3.620 6.002 1.00 90.62 141 SER A CA 1
ATOM 1088 C C . SER A 1 141 ? -13.501 5.012 6.373 1.00 90.62 141 SER A C 1
ATOM 1090 O O . SER A 1 141 ? -13.598 5.955 5.586 1.00 90.62 141 SER A O 1
ATOM 1092 N N . ASN A 1 142 ? -12.899 5.143 7.554 1.00 90.69 142 ASN A N 1
ATOM 1093 C CA . ASN A 1 142 ? -12.433 6.396 8.146 1.00 90.69 142 ASN A CA 1
ATOM 1094 C C . ASN A 1 142 ? -10.911 6.600 8.016 1.00 90.69 142 ASN A C 1
ATOM 1096 O O . ASN A 1 142 ? -10.310 7.281 8.844 1.00 90.69 142 ASN A O 1
ATOM 1100 N N . VAL A 1 143 ? -10.263 6.038 6.992 1.00 93.75 143 VAL A N 1
ATOM 1101 C CA . VAL A 1 143 ? -8.805 6.149 6.804 1.00 93.75 143 VAL A CA 1
ATOM 1102 C C . VAL A 1 143 ? -8.414 7.083 5.654 1.00 93.75 143 VAL A C 1
ATOM 1104 O O . VAL A 1 143 ? -9.169 7.338 4.716 1.00 93.75 143 VAL A O 1
ATOM 1107 N N . SER A 1 144 ? -7.195 7.611 5.725 1.00 95.94 144 SER A N 1
ATOM 1108 C CA . SER A 1 144 ? -6.465 8.216 4.611 1.00 95.94 144 SER A CA 1
ATOM 1109 C C . SER A 1 144 ? -5.055 7.664 4.591 1.00 95.94 144 SER A C 1
ATOM 1111 O O . SER A 1 144 ? -4.238 7.995 5.450 1.00 95.94 144 SER A O 1
ATOM 1113 N N . VAL A 1 145 ? -4.787 6.844 3.590 1.00 97.00 145 VAL A N 1
ATOM 1114 C CA . VAL A 1 145 ? -3.552 6.099 3.420 1.00 97.00 145 VAL A CA 1
ATOM 1115 C C . VAL A 1 145 ? -2.670 6.786 2.382 1.00 97.00 145 VAL A C 1
ATOM 1117 O O . VAL A 1 145 ? -3.114 7.143 1.290 1.00 97.00 145 VAL A O 1
ATOM 1120 N N . VAL A 1 146 ? -1.398 6.949 2.714 1.00 97.12 146 VAL A N 1
ATOM 1121 C CA . VAL A 1 146 ? -0.339 7.262 1.761 1.00 97.12 146 VAL A CA 1
ATOM 1122 C C . VAL A 1 146 ? 0.563 6.042 1.686 1.00 97.12 146 VAL A C 1
ATOM 1124 O O . VAL A 1 146 ? 1.172 5.669 2.686 1.00 97.12 146 VAL A O 1
ATOM 1127 N N . VAL A 1 147 ? 0.637 5.422 0.513 1.00 95.94 147 VAL A N 1
ATOM 1128 C CA . VAL A 1 147 ? 1.591 4.347 0.232 1.00 95.94 147 VAL A CA 1
ATOM 1129 C C . VAL A 1 147 ? 2.807 4.945 -0.458 1.00 95.94 147 VAL A C 1
ATOM 1131 O O . VAL A 1 147 ? 2.675 5.674 -1.444 1.00 95.94 147 VAL A O 1
ATOM 1134 N N . SER A 1 148 ? 3.989 4.701 0.098 1.00 93.31 148 SER A N 1
ATOM 1135 C CA . SER A 1 148 ? 5.209 5.372 -0.323 1.00 93.31 148 SER A CA 1
ATOM 1136 C C . SER A 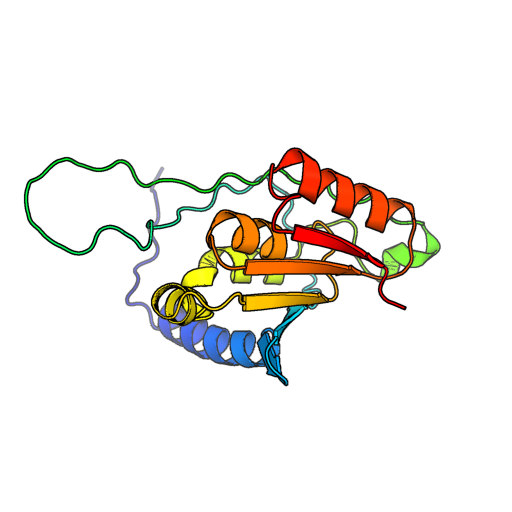1 148 ? 6.386 4.421 -0.445 1.00 93.31 148 SER A C 1
ATOM 1138 O O . SER A 1 148 ? 6.526 3.450 0.301 1.00 93.31 148 SER A O 1
ATOM 1140 N N . ASP A 1 149 ? 7.240 4.717 -1.415 1.00 90.25 149 ASP A N 1
ATOM 1141 C CA . ASP A 1 149 ? 8.468 3.982 -1.677 1.00 90.25 149 ASP A CA 1
ATOM 1142 C C . ASP A 1 149 ? 9.508 4.894 -2.339 1.00 90.25 149 ASP A C 1
ATOM 1144 O O . ASP A 1 149 ? 9.227 6.065 -2.609 1.00 90.25 149 ASP A O 1
ATOM 1148 N N . TYR A 1 150 ? 10.707 4.373 -2.598 1.00 84.50 150 TYR A N 1
ATOM 1149 C CA . TYR A 1 150 ? 11.799 5.126 -3.208 1.00 84.50 150 TYR A CA 1
ATOM 1150 C C . TYR A 1 150 ? 11.405 5.772 -4.543 1.00 84.50 150 TYR A C 1
ATOM 1152 O O . TYR A 1 150 ? 10.513 5.313 -5.262 1.00 84.50 150 TYR A O 1
ATOM 1160 N N . LEU A 1 151 ? 12.103 6.862 -4.877 1.00 85.75 151 LEU A N 1
ATOM 1161 C CA . LEU A 1 151 ? 11.874 7.646 -6.087 1.00 85.75 151 LEU A CA 1
ATOM 1162 C C . LEU A 1 151 ? 12.327 6.889 -7.350 1.00 85.75 151 LEU A C 1
ATOM 1164 O O . LEU A 1 151 ? 13.359 7.184 -7.951 1.00 85.75 151 LEU A O 1
ATOM 1168 N N . ASP A 1 152 ? 11.521 5.918 -7.768 1.00 86.44 152 ASP A N 1
ATOM 1169 C CA . ASP A 1 152 ? 11.599 5.235 -9.054 1.00 86.44 152 ASP A CA 1
ATOM 1170 C C . ASP A 1 152 ? 10.264 5.361 -9.763 1.00 86.44 152 ASP A C 1
ATOM 1172 O O . ASP A 1 152 ? 9.203 5.008 -9.247 1.00 86.44 152 ASP A O 1
ATOM 1176 N N . LYS A 1 153 ? 10.332 5.922 -10.966 1.00 87.69 153 LYS A N 1
ATOM 1177 C CA . LYS A 1 153 ? 9.154 6.267 -11.746 1.00 87.69 153 LYS A CA 1
ATOM 1178 C C . LYS A 1 153 ? 8.268 5.046 -12.012 1.00 87.69 153 LYS A C 1
ATOM 1180 O O . LYS A 1 153 ? 7.060 5.156 -11.843 1.00 87.69 153 LYS A O 1
ATOM 1185 N N . LEU A 1 154 ? 8.850 3.903 -12.384 1.00 87.62 154 LEU A N 1
ATOM 1186 C CA . LEU A 1 154 ? 8.085 2.698 -12.727 1.00 87.62 154 LEU A CA 1
ATOM 1187 C C . LEU A 1 154 ? 7.442 2.071 -11.491 1.00 87.62 154 LEU A C 1
ATOM 1189 O O . LEU A 1 154 ? 6.314 1.569 -11.559 1.00 87.62 154 LEU A O 1
ATOM 1193 N N . LEU A 1 155 ? 8.138 2.142 -10.353 1.00 88.12 155 LEU A N 1
ATOM 1194 C CA . LEU A 1 155 ? 7.588 1.709 -9.077 1.00 88.12 155 LEU A CA 1
ATOM 1195 C C . LEU A 1 155 ? 6.388 2.569 -8.693 1.00 88.12 155 LEU A C 1
ATOM 1197 O O . LEU A 1 155 ? 5.301 2.034 -8.482 1.00 88.12 155 LEU A O 1
ATOM 1201 N N . ILE A 1 156 ? 6.560 3.889 -8.640 1.00 92.75 156 ILE A N 1
ATOM 1202 C CA . ILE A 1 156 ? 5.504 4.802 -8.194 1.00 92.75 156 ILE A CA 1
ATOM 1203 C C . ILE A 1 156 ? 4.307 4.785 -9.153 1.00 92.75 156 ILE A C 1
ATOM 1205 O O . ILE A 1 156 ? 3.167 4.800 -8.690 1.00 92.75 156 ILE A O 1
ATOM 1209 N N . GLU A 1 157 ? 4.534 4.676 -10.466 1.00 93.31 157 GLU A N 1
ATOM 1210 C CA . GLU A 1 157 ? 3.463 4.477 -11.453 1.00 93.31 157 GLU A CA 1
ATOM 1211 C C . GLU A 1 157 ? 2.697 3.174 -11.190 1.00 93.31 157 GLU A C 1
ATOM 1213 O O . GLU A 1 157 ? 1.469 3.186 -11.104 1.00 93.31 157 GLU A O 1
ATOM 1218 N N . THR A 1 158 ? 3.398 2.060 -10.966 1.00 92.81 158 THR A N 1
ATOM 1219 C CA . THR A 1 158 ? 2.747 0.778 -10.654 1.00 92.81 158 THR A CA 1
ATOM 1220 C C . THR A 1 158 ? 1.986 0.817 -9.331 1.00 92.81 158 THR A C 1
ATOM 1222 O O . THR A 1 158 ? 0.877 0.292 -9.246 1.00 92.81 158 THR A O 1
ATOM 1225 N N . LEU A 1 159 ? 2.535 1.472 -8.310 1.00 93.69 159 LEU A N 1
ATOM 1226 C CA . LEU A 1 159 ? 1.874 1.645 -7.021 1.00 93.69 159 LEU A CA 1
ATOM 1227 C C . LEU A 1 159 ? 0.594 2.487 -7.163 1.00 93.69 159 LEU A C 1
ATOM 1229 O O . LEU A 1 159 ? -0.454 2.113 -6.633 1.00 93.69 159 LEU A O 1
ATOM 1233 N N . ALA A 1 160 ? 0.641 3.574 -7.938 1.00 96.81 160 ALA A N 1
ATOM 1234 C CA . ALA A 1 160 ? -0.527 4.399 -8.247 1.00 96.81 160 ALA A CA 1
ATOM 1235 C C . ALA A 1 160 ? -1.597 3.621 -9.034 1.00 96.81 160 ALA A C 1
ATOM 1237 O O . ALA A 1 160 ? -2.790 3.718 -8.731 1.00 96.81 160 ALA A O 1
ATOM 1238 N N . GLU A 1 161 ? -1.190 2.808 -10.009 1.00 96.50 161 GLU A N 1
ATOM 1239 C CA . GLU A 1 161 ? -2.099 1.936 -10.756 1.00 96.50 161 GLU A CA 1
ATOM 1240 C C . GLU A 1 161 ? -2.739 0.860 -9.871 1.00 96.50 161 GLU A C 1
ATOM 1242 O O . GLU A 1 161 ? -3.935 0.594 -10.006 1.00 96.50 161 GLU A O 1
ATOM 1247 N N . ASN A 1 162 ? -1.989 0.272 -8.934 1.00 96.25 162 ASN A N 1
ATOM 1248 C CA . ASN A 1 162 ? -2.522 -0.681 -7.960 1.00 96.25 162 ASN A CA 1
ATOM 1249 C C . ASN A 1 162 ? -3.575 -0.030 -7.055 1.00 96.25 162 ASN A C 1
ATOM 1251 O O . ASN A 1 162 ? -4.633 -0.614 -6.816 1.00 96.25 162 ASN A O 1
ATOM 1255 N N . VAL A 1 163 ? -3.336 1.198 -6.590 1.00 97.56 163 VAL A N 1
ATOM 1256 C CA . VAL A 1 163 ? -4.333 1.977 -5.838 1.00 97.56 163 VAL A CA 1
ATOM 1257 C C . VAL A 1 163 ? -5.605 2.173 -6.671 1.00 97.56 163 VAL A C 1
ATOM 1259 O O . VAL A 1 163 ? -6.712 1.889 -6.202 1.00 97.56 163 VAL A O 1
ATOM 1262 N N . ALA A 1 164 ? -5.455 2.608 -7.923 1.00 97.69 164 ALA A N 1
ATOM 1263 C CA . ALA A 1 164 ? -6.581 2.881 -8.810 1.00 97.69 164 ALA A CA 1
ATOM 1264 C C . ALA A 1 164 ? -7.389 1.618 -9.148 1.00 97.69 164 ALA A C 1
ATOM 1266 O O . ALA A 1 164 ? -8.615 1.612 -9.016 1.00 97.69 164 ALA A O 1
ATOM 1267 N N . CYS A 1 165 ? -6.728 0.521 -9.528 1.00 95.69 165 CYS A N 1
ATOM 1268 C CA . CYS A 1 165 ? -7.406 -0.700 -9.971 1.00 95.69 165 CYS A CA 1
ATOM 1269 C C . CYS A 1 165 ? -8.143 -1.437 -8.840 1.00 95.69 165 CYS A C 1
ATOM 1271 O O . CYS A 1 165 ? -9.045 -2.233 -9.106 1.00 95.69 165 CYS A O 1
ATOM 1273 N N . ASN A 1 166 ? -7.809 -1.143 -7.579 1.00 96.12 166 ASN A N 1
ATOM 1274 C CA . ASN A 1 166 ? -8.513 -1.666 -6.409 1.00 96.12 166 ASN A CA 1
ATOM 1275 C C . ASN A 1 166 ? -9.672 -0.787 -5.926 1.00 96.12 166 ASN A C 1
ATOM 1277 O O . ASN A 1 166 ? -10.361 -1.193 -4.986 1.00 96.12 166 ASN A O 1
ATOM 1281 N N . GLY A 1 167 ? -9.907 0.362 -6.572 1.00 96.25 167 GLY A N 1
ATOM 1282 C CA . GLY A 1 167 ? -11.027 1.256 -6.277 1.00 96.25 167 GLY A CA 1
ATOM 1283 C C . GLY A 1 167 ? -10.867 2.054 -4.983 1.00 96.25 167 GLY A C 1
ATOM 1284 O O . GLY A 1 167 ? -11.870 2.450 -4.398 1.00 96.25 167 GLY A O 1
ATOM 1285 N N . VAL A 1 168 ? -9.631 2.277 -4.522 1.00 97.50 168 VAL A N 1
ATOM 1286 C CA . VAL A 1 168 ? -9.345 2.951 -3.240 1.00 97.50 168 VAL A CA 1
ATOM 1287 C C . VAL A 1 168 ? -8.774 4.361 -3.390 1.00 97.50 168 VAL A C 1
ATOM 1289 O O . VAL A 1 168 ? -8.363 4.957 -2.404 1.00 97.50 168 VAL A O 1
ATOM 1292 N N . SER A 1 169 ? -8.787 4.953 -4.587 1.00 97.25 169 SER A N 1
ATOM 1293 C CA . SER A 1 169 ? -8.221 6.295 -4.826 1.00 97.25 169 SER A CA 1
ATOM 1294 C C . SER A 1 169 ? -8.840 7.426 -3.986 1.00 97.25 169 SER A C 1
ATOM 1296 O O . SER A 1 169 ? -8.254 8.498 -3.894 1.00 97.25 169 SER A O 1
ATOM 1298 N N . GLY A 1 170 ? -10.017 7.221 -3.380 1.00 96.19 170 GLY A N 1
ATOM 1299 C CA . GLY A 1 170 ? -10.636 8.193 -2.467 1.00 96.19 170 GLY A CA 1
ATOM 1300 C C . GLY A 1 170 ? -10.069 8.181 -1.040 1.00 96.19 170 GLY A C 1
ATOM 1301 O O . GLY A 1 170 ? -10.214 9.167 -0.317 1.00 96.19 170 GLY A O 1
ATOM 1302 N N . SER A 1 171 ? -9.424 7.086 -0.632 1.00 96.00 171 SER A N 1
ATOM 1303 C CA . SER A 1 171 ? -8.885 6.874 0.720 1.00 96.00 171 SER A CA 1
ATOM 1304 C C . SER A 1 171 ? -7.420 6.430 0.728 1.00 96.00 171 SER A C 1
ATOM 1306 O O . SER A 1 171 ? -6.832 6.331 1.799 1.00 96.00 171 SER A O 1
ATOM 1308 N N . CYS A 1 172 ? -6.809 6.199 -0.435 1.00 98.12 172 CYS A N 1
ATOM 1309 C CA . CYS A 1 172 ? -5.422 5.784 -0.596 1.00 98.12 172 CYS A CA 1
ATOM 1310 C C . CYS A 1 172 ? -4.777 6.503 -1.784 1.00 98.12 172 CYS A C 1
ATOM 1312 O O . CYS A 1 172 ? -5.383 6.603 -2.850 1.00 98.12 172 CYS A O 1
ATOM 1314 N N . GLN A 1 173 ? -3.532 6.950 -1.628 1.00 97.44 173 GLN A N 1
ATOM 1315 C CA . GLN A 1 173 ? -2.744 7.546 -2.709 1.00 97.44 173 GLN A CA 1
ATOM 1316 C C . GLN A 1 173 ? -1.292 7.072 -2.672 1.00 97.44 173 GLN A C 1
ATOM 1318 O O . GLN A 1 173 ? -0.738 6.841 -1.598 1.00 97.44 173 GLN A O 1
ATOM 1323 N N . ALA A 1 174 ? -0.677 6.960 -3.848 1.00 96.50 174 ALA A N 1
ATOM 1324 C CA . ALA A 1 174 ? 0.745 6.677 -3.981 1.00 96.50 174 ALA A CA 1
ATOM 1325 C C . ALA A 1 174 ? 1.552 7.979 -3.993 1.00 96.50 174 ALA A C 1
ATOM 1327 O O . ALA A 1 174 ? 1.157 8.945 -4.649 1.00 96.50 174 ALA A O 1
ATOM 1328 N N . ALA A 1 175 ? 2.683 8.003 -3.290 1.00 94.75 175 ALA A N 1
ATOM 1329 C CA . ALA A 1 175 ? 3.595 9.142 -3.288 1.00 94.75 175 ALA A CA 1
ATOM 1330 C C . ALA A 1 175 ? 5.060 8.684 -3.210 1.00 94.75 175 ALA A C 1
ATOM 1332 O O . ALA A 1 175 ? 5.364 7.772 -2.440 1.00 94.75 175 ALA A O 1
ATOM 1333 N N . PRO A 1 176 ? 5.987 9.313 -3.949 1.00 90.25 176 PRO A N 1
ATOM 1334 C CA . PRO A 1 176 ? 7.406 9.028 -3.784 1.00 90.25 176 PRO A CA 1
ATOM 1335 C C . PRO A 1 176 ? 7.897 9.471 -2.401 1.00 90.25 176 PRO A C 1
ATOM 1337 O O . PRO A 1 176 ? 7.503 10.528 -1.905 1.00 90.25 176 PRO A O 1
ATOM 1340 N N . TYR A 1 177 ? 8.776 8.672 -1.806 1.00 80.75 177 TYR A N 1
ATOM 1341 C CA . TYR A 1 177 ? 9.544 9.031 -0.621 1.00 80.75 177 TYR A CA 1
ATOM 1342 C C . TYR A 1 177 ? 10.779 9.833 -1.053 1.00 80.75 177 TYR A C 1
ATOM 1344 O O . TYR A 1 177 ? 11.491 9.419 -1.974 1.00 80.75 177 TYR A O 1
ATOM 1352 N N . ALA A 1 178 ? 11.004 10.985 -0.418 1.00 57.62 178 ALA A N 1
ATOM 1353 C CA . ALA A 1 178 ? 12.068 11.940 -0.739 1.00 57.62 178 ALA A CA 1
ATOM 1354 C C . ALA A 1 178 ? 13.068 12.073 0.413 1.00 57.62 178 ALA A C 1
ATOM 1356 O O . ALA A 1 178 ? 12.616 12.088 1.581 1.00 57.62 178 ALA A O 1
#

Secondary structure (DSSP, 8-state):
-------TTSHHHHHHHHHHHHHHHHHEEEETTEEEEE----S-------EEE---TT--S----------EEE---PPPPPPGGGGGG-TTS--HHHHHHHTTGGGG-THHHHTTTPPEEEEEES-TTTHHHHHHHHH-SSEEEEEEE-S-HHHHHHHHHHHHHTT-TTTEEEEE--

pLDDT: mean 70.68, std 22.7, range [24.78, 98.12]

Organism: NCBI:txid117010

Sequence (178 aa):
MLNTYANPGSANTRLARAHARSLLGRLVEYQEGYFRIFIMGWNGQIGTRTIYPVDSPSDKVQSSSSYATPTYLKVTLRTPDTLAANWSLHASDIWASSQYLADHLDQLGLDTFEATNEKVRVLELGAAAGLPGIMIAKAYSNVSVVVSDYLDKLLIETLAENVACNGVSGSCQAAPYA

Radius of gyration: 17.26 Å; chains: 1; bounding box: 51×50×34 Å

Foldseek 3Di:
DDDDDPDCPDPVNVVVVVVLVVVCVVQWDDDDQAIEGEDDADPDDDDDFDWAFDAQPPDPDDDDDDPPDGDIQGADWQQFDFDPVCVVVVLRGCGPSLVSCLNPVVVVCPVVCVVVLAAYEYEYESCSRPRNQLSCLVRDDRYAYEYEYAPDPRRQVRNQVSCVVSPRPVRYHYDYDD